Protein AF-A0A2E1GQ38-F1 (afdb_monomer_lite)

Secondary structure (DSSP, 8-state):
---HHHHHHHHTT--TT-HHHHHHHHHHHHH-TT-HHHHHHHHHHHHHTT-TTHHHHHHHHHHH-S-HHHHHHHHH--S---------------

Structure (mmCIF, N/CA/C/O backbone):
data_AF-A0A2E1GQ38-F1
#
_entry.id   AF-A0A2E1GQ38-F1
#
loop_
_atom_site.group_PDB
_atom_site.id
_atom_site.type_symbol
_atom_site.label_atom_id
_atom_site.label_alt_id
_atom_site.label_comp_id
_atom_site.label_asym_id
_atom_site.label_entity_id
_atom_site.label_seq_id
_atom_site.pdbx_PDB_ins_code
_atom_site.Cartn_x
_atom_site.Cartn_y
_atom_site.Cartn_z
_atom_site.occupancy
_atom_site.B_iso_or_equiv
_atom_site.auth_seq_id
_atom_site.auth_comp_id
_atom_site.auth_asym_id
_atom_site.auth_atom_id
_atom_site.pdbx_PDB_model_num
ATOM 1 N N . MET A 1 1 ? 21.288 2.563 1.953 1.00 39.72 1 MET A N 1
ATOM 2 C CA . MET A 1 1 ? 20.486 1.460 1.383 1.00 39.72 1 MET A CA 1
ATOM 3 C C . MET A 1 1 ? 19.358 1.187 2.367 1.00 39.72 1 MET A C 1
ATOM 5 O O . MET A 1 1 ? 19.659 0.953 3.530 1.00 39.72 1 MET A O 1
ATOM 9 N N . VAL A 1 2 ? 18.087 1.370 1.994 1.00 50.97 2 VAL A N 1
ATOM 10 C CA . VAL A 1 2 ? 16.980 1.025 2.906 1.00 50.97 2 VAL A CA 1
ATOM 11 C C . VAL A 1 2 ? 17.026 -0.484 3.083 1.00 50.97 2 VAL A C 1
ATOM 13 O O . VAL A 1 2 ? 16.848 -1.214 2.114 1.00 50.97 2 VAL A O 1
ATOM 16 N N . ASN A 1 3 ? 17.359 -0.936 4.288 1.00 54.62 3 ASN A N 1
ATOM 17 C CA . ASN A 1 3 ? 17.460 -2.357 4.573 1.00 54.62 3 ASN A CA 1
ATOM 18 C C . ASN A 1 3 ? 16.048 -2.959 4.519 1.00 54.62 3 ASN A C 1
ATOM 20 O O . ASN A 1 3 ? 15.132 -2.402 5.129 1.00 54.62 3 ASN A O 1
ATOM 24 N N . MET A 1 4 ? 15.858 -4.061 3.789 1.00 57.31 4 MET A N 1
ATOM 25 C CA . MET A 1 4 ? 14.552 -4.725 3.622 1.00 57.31 4 MET A CA 1
ATOM 26 C C . MET A 1 4 ? 13.903 -5.039 4.984 1.00 57.31 4 MET A C 1
ATOM 28 O O . MET A 1 4 ? 12.693 -4.910 5.157 1.00 57.31 4 MET A O 1
ATOM 32 N N . GLU A 1 5 ? 14.731 -5.362 5.979 1.00 60.38 5 GLU A N 1
ATOM 33 C CA . GLU A 1 5 ? 14.334 -5.608 7.368 1.00 60.38 5 GLU A CA 1
ATOM 34 C C . GLU A 1 5 ?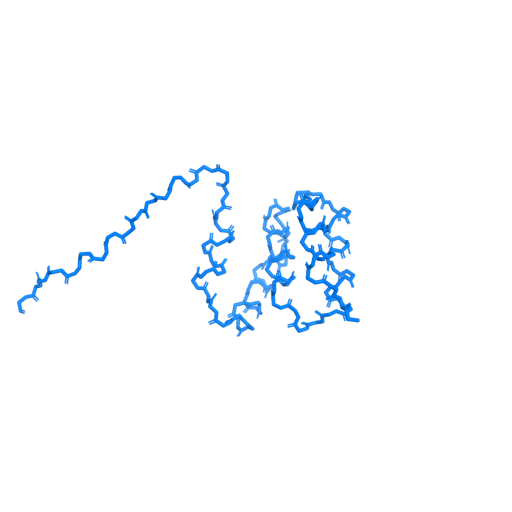 13.737 -4.370 8.049 1.00 60.38 5 GLU A C 1
ATOM 36 O O . GLU A 1 5 ? 12.719 -4.467 8.731 1.00 60.38 5 GLU A O 1
ATOM 41 N N . ASN A 1 6 ? 14.303 -3.182 7.811 1.00 61.06 6 ASN A N 1
ATOM 42 C CA . ASN A 1 6 ? 13.772 -1.932 8.362 1.00 61.06 6 ASN A CA 1
ATOM 43 C C . ASN A 1 6 ? 12.406 -1.595 7.760 1.00 61.06 6 ASN A C 1
ATOM 45 O O . ASN A 1 6 ? 11.549 -1.065 8.462 1.00 61.06 6 ASN A O 1
ATOM 49 N N . PHE A 1 7 ? 12.201 -1.902 6.474 1.00 64.62 7 PHE A N 1
ATOM 50 C CA . PHE A 1 7 ? 10.906 -1.716 5.826 1.00 64.62 7 PHE A CA 1
ATOM 51 C C . PHE A 1 7 ? 9.869 -2.678 6.407 1.00 64.62 7 PHE A C 1
ATOM 53 O O . PHE A 1 7 ? 8.819 -2.225 6.846 1.00 64.62 7 PHE A O 1
ATOM 60 N N . LYS A 1 8 ? 10.201 -3.969 6.512 1.00 65.38 8 LYS A N 1
ATOM 61 C CA . LYS A 1 8 ? 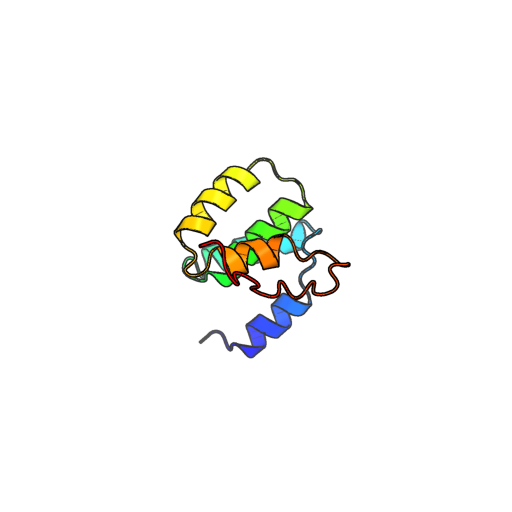9.313 -4.987 7.090 1.00 65.38 8 LYS A CA 1
ATOM 62 C C . LYS A 1 8 ? 8.860 -4.623 8.511 1.00 65.38 8 LYS A C 1
ATOM 64 O O . LYS A 1 8 ? 7.669 -4.591 8.801 1.00 65.38 8 LYS A O 1
ATOM 69 N N . ASN A 1 9 ? 9.803 -4.227 9.365 1.00 65.00 9 ASN A N 1
ATOM 70 C CA . ASN A 1 9 ? 9.507 -3.816 10.740 1.00 65.00 9 ASN A CA 1
ATOM 71 C C . ASN A 1 9 ? 8.624 -2.562 10.822 1.00 65.00 9 ASN A C 1
ATOM 73 O O . ASN A 1 9 ? 7.891 -2.381 11.797 1.00 65.00 9 ASN A O 1
ATOM 77 N N . LEU A 1 10 ? 8.715 -1.672 9.828 1.00 64.56 10 LEU A N 1
ATOM 78 C CA . LEU A 1 10 ? 7.868 -0.490 9.753 1.00 64.56 10 LEU A CA 1
ATOM 79 C C . LEU A 1 10 ? 6.452 -0.873 9.331 1.00 64.56 10 LEU A C 1
ATOM 81 O O . LEU A 1 10 ? 5.494 -0.354 9.886 1.00 64.56 10 LEU A O 1
ATOM 85 N N . THR A 1 11 ? 6.324 -1.798 8.383 1.00 64.75 11 THR A N 1
ATOM 86 C CA . THR A 1 11 ? 5.048 -2.162 7.763 1.00 64.75 11 THR A CA 1
ATOM 87 C C . THR A 1 11 ? 4.186 -3.038 8.644 1.00 64.75 11 THR A C 1
ATOM 89 O O . THR A 1 11 ? 2.969 -2.893 8.624 1.00 64.75 11 THR A O 1
ATOM 92 N N . ASP A 1 12 ? 4.810 -3.864 9.480 1.00 69.00 12 ASP A N 1
ATOM 93 C CA . ASP A 1 12 ? 4.110 -4.700 10.459 1.00 69.00 12 ASP A CA 1
ATOM 94 C C . ASP A 1 12 ? 3.411 -3.866 11.552 1.00 69.00 12 ASP A C 1
ATOM 96 O O . ASP A 1 12 ? 2.524 -4.363 12.241 1.00 69.00 12 ASP A O 1
ATOM 100 N N . LYS A 1 13 ? 3.780 -2.586 11.701 1.00 70.81 13 LYS A N 1
ATOM 101 C CA . LYS A 1 13 ? 3.193 -1.650 12.674 1.00 70.81 13 LYS A CA 1
ATOM 102 C C . LYS A 1 13 ? 2.195 -0.661 12.068 1.00 70.81 13 LYS A C 1
ATOM 104 O O . LYS A 1 13 ? 1.645 0.140 12.814 1.00 70.81 13 LYS A O 1
ATOM 109 N N . ILE A 1 14 ? 1.990 -0.678 10.750 1.00 78.50 14 ILE A N 1
ATOM 110 C CA . ILE A 1 14 ? 1.117 0.286 10.071 1.00 78.50 14 ILE A CA 1
ATOM 111 C C . ILE A 1 14 ? -0.345 -0.108 10.271 1.00 78.50 14 ILE A C 1
ATOM 113 O O . ILE A 1 14 ? -0.791 -1.162 9.811 1.00 78.50 14 ILE A O 1
ATOM 117 N N . ASN A 1 15 ? -1.116 0.788 10.878 1.00 81.25 15 ASN A N 1
ATOM 118 C CA . ASN A 1 15 ? -2.562 0.706 10.917 1.00 81.25 15 ASN A CA 1
ATOM 119 C C . ASN A 1 15 ? -3.163 1.459 9.721 1.00 81.25 15 ASN A C 1
ATOM 121 O O . ASN A 1 15 ? -3.237 2.685 9.688 1.00 81.25 15 ASN A O 1
ATOM 125 N N . PHE A 1 16 ? -3.669 0.716 8.735 1.00 84.00 16 PHE A N 1
ATOM 126 C CA . PHE A 1 16 ? -4.283 1.292 7.530 1.00 84.00 16 PHE A CA 1
ATOM 127 C C . PHE A 1 16 ? -5.554 2.126 7.810 1.00 84.00 16 PHE A C 1
ATOM 129 O O . PHE A 1 16 ? -6.020 2.853 6.932 1.00 84.00 16 PHE A O 1
ATOM 136 N N . ASN A 1 17 ? -6.127 2.044 9.016 1.00 82.62 17 ASN A N 1
ATOM 137 C CA . ASN A 1 17 ? -7.305 2.821 9.410 1.00 82.62 17 ASN A CA 1
ATOM 138 C C . ASN A 1 17 ? -6.950 4.180 10.039 1.00 82.62 17 ASN A C 1
ATOM 140 O O . ASN A 1 17 ? -7.828 5.032 10.141 1.00 82.62 17 ASN A O 1
ATOM 144 N N . GLU A 1 18 ? -5.695 4.389 10.448 1.00 87.81 18 GLU A N 1
ATOM 145 C CA . GLU A 1 18 ? -5.245 5.615 11.114 1.00 87.81 18 GLU A CA 1
ATOM 146 C C . GLU A 1 18 ? -4.720 6.656 10.117 1.00 87.81 18 GLU A C 1
ATOM 148 O O . GLU A 1 18 ? -4.043 6.345 9.131 1.00 87.81 18 GLU A O 1
ATOM 153 N N . GLU A 1 19 ? -5.028 7.927 10.371 1.00 85.06 19 GLU A N 1
ATOM 154 C CA . GLU A 1 19 ? -4.625 9.037 9.500 1.00 85.06 19 GLU A CA 1
ATOM 155 C C . GLU A 1 19 ? -3.139 9.395 9.663 1.00 85.06 19 GLU A C 1
ATOM 157 O O . GLU A 1 19 ? -2.462 9.686 8.676 1.00 85.06 19 GLU A O 1
ATOM 162 N N . ASP A 1 20 ? -2.585 9.265 10.871 1.00 86.56 20 ASP A N 1
ATOM 163 C CA . ASP A 1 20 ? -1.157 9.495 11.123 1.00 86.56 20 ASP A CA 1
ATOM 164 C C . ASP A 1 20 ? -0.269 8.543 10.314 1.00 86.56 20 ASP A C 1
ATOM 166 O O . ASP A 1 20 ? 0.774 8.935 9.779 1.00 86.56 20 ASP A O 1
ATOM 170 N N . ASP A 1 21 ? -0.694 7.289 10.178 1.00 87.25 21 ASP A N 1
ATOM 171 C CA . ASP A 1 21 ? 0.019 6.288 9.393 1.00 87.25 21 ASP A CA 1
ATOM 172 C C . ASP A 1 21 ? -0.115 6.526 7.888 1.00 87.25 21 ASP A C 1
ATOM 174 O O . ASP A 1 21 ? 0.855 6.329 7.150 1.00 87.25 21 ASP A O 1
ATOM 178 N N . LEU A 1 22 ? -1.256 7.047 7.424 1.00 89.19 22 LEU A N 1
ATOM 179 C CA . LEU A 1 22 ? -1.408 7.499 6.039 1.00 89.19 22 LEU A CA 1
ATOM 180 C C . LEU A 1 22 ? -0.380 8.589 5.700 1.00 89.19 22 LEU A C 1
ATOM 182 O O . LEU A 1 22 ? 0.295 8.494 4.673 1.00 89.19 22 LEU A O 1
ATOM 186 N N . ILE A 1 23 ? -0.202 9.575 6.584 1.00 88.75 23 ILE A N 1
ATOM 187 C CA . ILE A 1 23 ? 0.768 10.665 6.402 1.00 88.75 23 ILE A CA 1
ATOM 188 C C . ILE A 1 23 ? 2.207 10.122 6.381 1.00 88.75 23 ILE A C 1
ATOM 190 O O . ILE A 1 23 ? 3.043 10.581 5.598 1.00 88.75 23 ILE A O 1
ATOM 194 N N . LYS A 1 24 ? 2.532 9.130 7.221 1.00 89.31 24 LYS A N 1
ATOM 195 C CA . LYS A 1 24 ? 3.856 8.479 7.206 1.00 89.31 24 LYS A CA 1
ATOM 196 C C . LYS A 1 24 ? 4.114 7.764 5.879 1.00 89.31 24 LYS A C 1
ATOM 198 O O . LYS A 1 24 ? 5.197 7.918 5.311 1.00 89.31 24 LYS A O 1
ATOM 203 N N . ILE A 1 25 ? 3.131 7.014 5.379 1.00 89.25 25 ILE A N 1
ATOM 204 C CA . ILE A 1 25 ? 3.213 6.329 4.083 1.00 89.25 25 ILE A CA 1
ATOM 205 C C . ILE A 1 25 ? 3.399 7.346 2.956 1.00 89.25 25 ILE A C 1
ATOM 207 O O . ILE A 1 25 ? 4.264 7.155 2.107 1.00 89.25 25 ILE A O 1
ATOM 211 N N . GLU A 1 26 ? 2.650 8.447 2.970 1.00 90.50 26 GLU A N 1
ATOM 212 C CA . GLU A 1 26 ? 2.757 9.509 1.968 1.00 90.50 26 GLU A CA 1
ATOM 213 C C . GLU A 1 26 ? 4.151 10.154 1.956 1.00 90.50 26 GLU A C 1
ATOM 215 O O . GLU A 1 26 ? 4.764 10.300 0.897 1.00 90.50 26 GLU A O 1
ATOM 220 N N . LYS A 1 27 ? 4.720 10.449 3.133 1.00 89.88 27 LYS A N 1
ATOM 221 C CA . LYS A 1 27 ? 6.103 10.948 3.251 1.00 89.88 27 LYS A CA 1
ATOM 222 C C . LYS A 1 27 ? 7.121 9.967 2.675 1.00 89.88 27 LYS A C 1
ATOM 224 O O . LYS A 1 27 ? 8.070 10.374 2.002 1.00 89.88 27 LYS A O 1
ATOM 229 N N . LEU A 1 28 ? 6.942 8.674 2.933 1.00 89.19 28 LEU A N 1
ATOM 230 C CA . LEU A 1 28 ? 7.797 7.641 2.355 1.00 89.19 28 LEU A CA 1
ATOM 231 C C . LEU A 1 28 ? 7.614 7.541 0.840 1.00 89.19 28 LEU A C 1
ATOM 233 O O . LEU A 1 28 ? 8.593 7.308 0.136 1.00 89.19 28 LEU A O 1
ATOM 237 N N . LEU A 1 29 ? 6.394 7.741 0.340 1.00 89.81 29 LEU A N 1
ATOM 238 C CA . LEU A 1 29 ? 6.071 7.666 -1.080 1.00 89.81 29 LEU A CA 1
ATOM 239 C C . LEU A 1 29 ? 6.724 8.815 -1.838 1.00 89.81 29 LEU A C 1
ATOM 241 O O . LEU A 1 29 ? 7.294 8.604 -2.903 1.00 89.81 29 LEU A O 1
ATOM 245 N N . PHE A 1 30 ? 6.733 10.004 -1.237 1.00 89.62 30 PHE A N 1
ATOM 246 C CA . PHE A 1 30 ? 7.476 11.147 -1.750 1.00 89.62 30 PHE A CA 1
ATOM 247 C C . PHE A 1 30 ? 8.989 10.881 -1.792 1.00 89.62 30 PHE A C 1
ATOM 249 O O . PHE A 1 30 ? 9.662 11.247 -2.753 1.00 89.62 30 PHE A O 1
ATOM 256 N N . LYS A 1 31 ? 9.531 10.203 -0.772 1.00 90.25 31 LYS A N 1
ATOM 257 C CA . LYS A 1 31 ? 10.959 9.856 -0.709 1.00 90.25 31 LYS A CA 1
ATOM 258 C C . LYS A 1 31 ? 11.351 8.748 -1.694 1.00 90.25 31 LYS A C 1
ATOM 260 O O . LYS A 1 31 ? 12.467 8.757 -2.208 1.00 90.25 31 LYS A O 1
ATOM 265 N N . TYR A 1 32 ? 10.456 7.794 -1.939 1.00 89.19 32 TYR A N 1
ATOM 266 C CA . TYR A 1 32 ? 10.690 6.616 -2.775 1.00 89.19 32 TYR A CA 1
ATOM 267 C C . TYR A 1 32 ? 9.549 6.429 -3.792 1.00 89.19 32 TYR A C 1
ATOM 269 O O . TYR A 1 32 ? 8.779 5.469 -3.694 1.00 89.19 32 TYR A O 1
ATOM 277 N N . PRO A 1 33 ? 9.444 7.309 -4.805 1.00 87.44 33 PRO A N 1
ATOM 278 C CA . PRO A 1 33 ? 8.293 7.350 -5.713 1.00 87.44 33 PRO A CA 1
ATOM 279 C C . PRO A 1 33 ? 8.138 6.094 -6.578 1.00 87.44 33 PRO A C 1
ATOM 281 O O . PRO A 1 33 ? 7.034 5.784 -7.018 1.00 87.44 33 PRO A O 1
ATOM 284 N N . TYR A 1 34 ? 9.221 5.349 -6.803 1.00 88.38 34 TYR A N 1
ATOM 285 C CA . TYR A 1 34 ? 9.226 4.133 -7.622 1.00 88.38 34 TYR A CA 1
ATOM 286 C C . TYR A 1 34 ? 8.951 2.851 -6.823 1.00 88.38 34 TYR A C 1
ATOM 288 O O . TYR A 1 34 ? 8.993 1.757 -7.380 1.00 88.38 34 TYR A O 1
ATOM 296 N N . TYR A 1 35 ? 8.685 2.949 -5.517 1.00 87.62 35 TYR A N 1
ATOM 297 C CA . TYR A 1 35 ? 8.482 1.771 -4.681 1.00 87.62 35 TYR A CA 1
ATOM 298 C C . TYR A 1 35 ? 7.024 1.295 -4.741 1.00 87.62 35 TYR A C 1
ATOM 300 O O . TYR A 1 35 ? 6.155 1.768 -4.010 1.00 87.62 35 TYR A O 1
ATOM 308 N N . GLN A 1 36 ? 6.756 0.341 -5.635 1.00 86.81 36 GLN A N 1
ATOM 309 C CA . GLN A 1 36 ? 5.415 -0.172 -5.950 1.00 86.81 36 GLN A CA 1
ATOM 310 C C . GLN A 1 36 ? 4.629 -0.649 -4.713 1.00 86.81 36 GLN A C 1
ATOM 312 O O . GLN A 1 36 ? 3.444 -0.345 -4.578 1.00 86.81 36 GLN A O 1
ATOM 317 N N . ASN A 1 37 ? 5.291 -1.321 -3.765 1.00 86.81 37 ASN A N 1
ATOM 318 C CA . ASN A 1 37 ? 4.658 -1.812 -2.532 1.00 86.81 37 ASN A CA 1
ATOM 319 C C . ASN A 1 37 ? 4.061 -0.680 -1.688 1.00 86.81 37 ASN A C 1
ATOM 321 O O . ASN A 1 37 ? 3.018 -0.838 -1.059 1.00 86.81 37 ASN A O 1
ATOM 325 N N . LEU A 1 38 ? 4.701 0.488 -1.694 1.00 88.75 38 LEU A N 1
ATOM 326 C CA . LEU A 1 38 ? 4.244 1.631 -0.920 1.00 88.75 38 LEU A CA 1
ATOM 327 C C . LEU A 1 38 ? 3.032 2.308 -1.555 1.00 88.75 38 LEU A C 1
ATOM 329 O O . LEU A 1 38 ? 2.143 2.752 -0.832 1.00 88.75 38 LEU A O 1
ATOM 333 N N . HIS A 1 39 ? 2.951 2.311 -2.890 1.00 91.19 39 HIS A N 1
ATOM 334 C CA . HIS A 1 39 ? 1.729 2.699 -3.599 1.00 91.19 39 HIS A CA 1
ATOM 335 C C . HIS A 1 39 ? 0.566 1.779 -3.228 1.00 91.19 39 HIS A C 1
ATOM 337 O O . HIS A 1 39 ? -0.533 2.269 -2.979 1.00 91.19 39 HIS A O 1
ATOM 343 N N . ALA A 1 40 ? 0.801 0.466 -3.131 1.00 90.06 40 ALA A N 1
ATOM 344 C CA . ALA A 1 40 ? -0.217 -0.474 -2.669 1.00 90.06 40 ALA A CA 1
ATOM 345 C C . ALA A 1 40 ? -0.646 -0.170 -1.220 1.00 90.06 40 ALA A C 1
ATOM 347 O O . ALA A 1 40 ? -1.839 -0.064 -0.939 1.00 90.06 40 ALA A O 1
ATOM 348 N N . PHE A 1 41 ? 0.302 0.061 -0.307 1.00 89.38 41 PHE A N 1
ATOM 349 C CA . PHE A 1 41 ? 0.010 0.408 1.094 1.00 89.38 41 PHE A CA 1
ATOM 350 C C . PHE A 1 41 ? -0.803 1.686 1.229 1.00 89.38 41 PHE A C 1
ATOM 352 O O . PHE A 1 41 ? -1.834 1.688 1.901 1.00 89.38 41 PHE A O 1
ATOM 359 N N . TYR A 1 42 ? -0.396 2.731 0.516 1.00 91.75 42 TYR A N 1
ATOM 360 C CA . TYR A 1 42 ? -1.135 3.981 0.443 1.00 91.75 42 TYR A CA 1
ATOM 361 C C . TYR A 1 42 ? -2.564 3.748 -0.054 1.00 91.75 42 TYR A C 1
ATOM 363 O O . TYR A 1 42 ? -3.532 4.168 0.578 1.00 91.75 42 TYR A O 1
ATOM 371 N N . LEU A 1 43 ? -2.712 2.985 -1.137 1.00 92.50 43 LEU A N 1
ATOM 372 C CA . LEU A 1 43 ? -4.001 2.658 -1.727 1.00 92.50 43 LEU A CA 1
ATOM 373 C C . LEU A 1 43 ? -4.920 1.870 -0.774 1.00 92.50 43 LEU A C 1
ATOM 375 O O . LEU A 1 43 ? -6.129 2.110 -0.763 1.00 92.50 43 LEU A O 1
ATOM 379 N N . LYS A 1 44 ? -4.374 0.975 0.058 1.00 90.75 44 LYS A N 1
ATOM 380 C CA . LYS A 1 44 ? -5.144 0.249 1.084 1.00 90.75 44 LYS A CA 1
ATOM 381 C C . LYS A 1 44 ? -5.603 1.157 2.216 1.00 90.75 44 LYS A C 1
ATOM 383 O O . LYS A 1 44 ? -6.770 1.076 2.590 1.00 90.75 44 LYS A O 1
ATOM 388 N N . SER A 1 45 ? -4.749 2.062 2.695 1.00 91.50 45 SER A N 1
ATOM 389 C CA . SER A 1 45 ? -5.162 3.066 3.684 1.00 91.50 45 SER A CA 1
ATOM 390 C C . SER A 1 45 ? -6.283 3.955 3.144 1.00 91.50 45 SER A C 1
ATOM 392 O O . SER A 1 45 ? -7.301 4.144 3.805 1.00 91.50 45 SER A O 1
ATOM 394 N N . LEU A 1 46 ? -6.160 4.431 1.898 1.00 91.94 46 LEU A N 1
ATOM 395 C CA . LEU A 1 46 ? -7.202 5.233 1.248 1.00 91.94 46 LEU A CA 1
ATOM 396 C C . LEU A 1 46 ? -8.529 4.479 1.115 1.00 91.94 46 LEU A C 1
ATOM 398 O O . LEU A 1 46 ? -9.590 5.069 1.327 1.00 91.94 46 LEU A O 1
ATOM 402 N N . LYS A 1 47 ? -8.471 3.182 0.779 1.00 91.25 47 LYS A N 1
ATOM 403 C CA . LYS A 1 47 ? -9.649 2.310 0.696 1.00 91.25 47 LYS A CA 1
ATOM 404 C C . LYS A 1 47 ? -10.340 2.188 2.052 1.00 91.25 47 LYS A C 1
ATOM 406 O O . LYS A 1 47 ? -11.546 2.406 2.143 1.00 91.25 47 LYS A O 1
ATOM 411 N N . ASN A 1 48 ? -9.578 1.863 3.095 1.00 89.69 48 ASN A N 1
ATOM 412 C CA . ASN A 1 48 ? -10.096 1.666 4.446 1.00 89.69 48 ASN A CA 1
ATOM 413 C C . ASN A 1 48 ? -10.712 2.948 5.016 1.00 89.69 48 ASN A C 1
ATOM 415 O O . ASN A 1 48 ? -11.797 2.916 5.591 1.00 89.69 48 ASN A O 1
ATOM 419 N N . GLN A 1 49 ? -10.058 4.084 4.780 1.00 89.31 49 GLN A N 1
ATOM 420 C CA . GLN A 1 49 ? -10.517 5.404 5.214 1.00 89.31 49 GLN A CA 1
ATOM 421 C C . GLN A 1 49 ? -11.572 6.020 4.277 1.00 89.31 49 GLN A C 1
ATOM 423 O O . GLN A 1 49 ? -11.973 7.165 4.477 1.00 89.31 49 GLN A O 1
ATOM 428 N N . LYS A 1 50 ? -12.021 5.287 3.243 1.00 90.06 50 LYS A N 1
ATOM 429 C CA . LYS A 1 50 ? -13.033 5.712 2.257 1.00 90.06 50 LYS A CA 1
ATOM 430 C C . LYS A 1 50 ? -12.755 7.099 1.656 1.00 90.06 50 LYS A C 1
ATOM 432 O O . LYS A 1 50 ? -13.670 7.898 1.452 1.00 90.06 50 LYS A O 1
ATOM 437 N N . LYS A 1 51 ? -11.485 7.401 1.373 1.00 91.75 51 LYS A N 1
ATOM 438 C CA . LYS A 1 51 ? -11.078 8.703 0.823 1.00 91.75 51 LYS A CA 1
ATOM 439 C C . LYS A 1 51 ? -11.571 8.850 -0.625 1.00 91.75 51 LYS A C 1
ATOM 441 O O . LYS A 1 51 ? -11.490 7.921 -1.426 1.00 91.75 51 LYS A O 1
ATOM 446 N N . TYR A 1 52 ? -12.047 10.044 -0.985 1.00 91.44 52 TYR A N 1
ATOM 447 C CA . TYR A 1 52 ? -12.657 10.329 -2.296 1.00 91.44 52 TYR A CA 1
ATOM 448 C C . TYR A 1 52 ? -11.699 10.128 -3.484 1.00 91.44 52 TYR A C 1
ATOM 450 O O . TYR A 1 52 ? -12.110 9.748 -4.579 1.00 91.44 52 TYR A O 1
ATOM 458 N N . ASN A 1 53 ? -10.404 10.361 -3.273 1.00 92.00 53 ASN A N 1
ATOM 459 C CA . ASN A 1 53 ? -9.362 10.243 -4.291 1.00 92.00 53 ASN A CA 1
ATOM 460 C C . ASN A 1 53 ? -8.924 8.789 -4.550 1.00 92.00 53 ASN A C 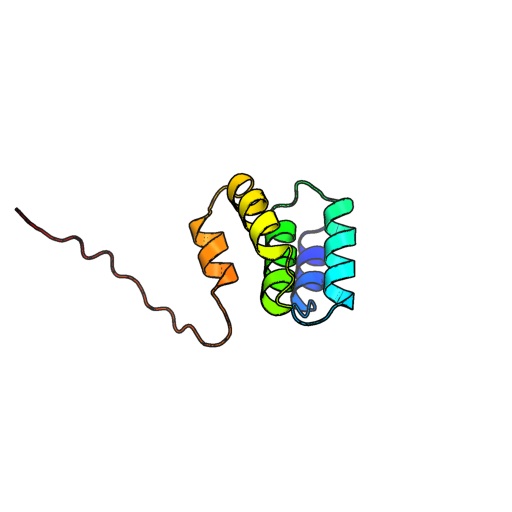1
ATOM 462 O O . ASN A 1 53 ? -8.126 8.556 -5.462 1.00 92.00 53 ASN A O 1
ATOM 466 N N . TYR A 1 54 ? -9.459 7.814 -3.805 1.00 93.44 54 TYR A N 1
ATOM 467 C CA . TYR A 1 54 ? -9.126 6.396 -3.935 1.00 93.44 54 TYR A CA 1
ATOM 468 C C . TYR A 1 54 ? -9.234 5.896 -5.382 1.00 93.44 54 TYR A C 1
ATOM 470 O O . TYR A 1 54 ? -8.295 5.295 -5.895 1.00 93.44 54 TYR A O 1
ATOM 478 N N . SER A 1 55 ? -10.341 6.191 -6.074 1.00 92.25 55 SER A N 1
ATOM 479 C CA . SER A 1 55 ? -10.576 5.714 -7.448 1.00 92.25 55 SER A CA 1
ATOM 480 C C . SER A 1 55 ? -9.520 6.220 -8.437 1.00 92.25 55 SER A C 1
ATOM 482 O O . SER A 1 55 ? -9.062 5.484 -9.312 1.00 92.25 55 SER A O 1
ATOM 484 N N . HIS A 1 56 ? -9.099 7.476 -8.285 1.00 94.69 56 HIS A N 1
ATOM 485 C CA . HIS A 1 56 ? -8.076 8.078 -9.139 1.00 94.69 56 HIS A CA 1
ATOM 486 C C . HIS A 1 56 ? -6.709 7.436 -8.918 1.00 94.69 56 HIS A C 1
ATOM 488 O O . HIS A 1 56 ? -5.995 7.120 -9.870 1.00 94.69 56 HIS A O 1
ATOM 494 N N . ILE A 1 57 ? -6.357 7.216 -7.653 1.00 93.12 57 ILE A N 1
ATOM 495 C CA . ILE A 1 57 ? -5.066 6.647 -7.268 1.00 93.12 57 ILE A CA 1
ATOM 496 C C . ILE A 1 57 ? -5.011 5.165 -7.634 1.00 93.12 57 ILE A C 1
ATOM 498 O O . ILE A 1 57 ? -4.006 4.737 -8.187 1.00 93.12 57 ILE A O 1
ATOM 502 N N . LEU A 1 58 ? -6.110 4.420 -7.466 1.00 94.56 58 LEU A N 1
ATOM 503 C CA . LEU A 1 58 ? -6.237 3.033 -7.918 1.00 94.56 58 LEU A CA 1
ATOM 504 C C . LEU A 1 58 ? -5.842 2.897 -9.389 1.00 94.56 58 LEU A C 1
ATOM 506 O O . LEU A 1 58 ? -4.960 2.108 -9.707 1.00 94.56 58 LEU A O 1
ATOM 510 N N . LYS A 1 59 ? -6.428 3.714 -10.274 1.00 93.25 59 LYS A N 1
ATOM 511 C CA . LYS A 1 59 ? -6.123 3.675 -11.714 1.00 93.25 59 LYS A CA 1
ATOM 512 C C . LYS A 1 59 ? -4.636 3.889 -11.986 1.00 93.25 59 LYS A C 1
ATOM 514 O O . LYS A 1 59 ? -4.044 3.141 -12.758 1.00 93.25 59 LYS A O 1
ATOM 519 N N . LYS A 1 60 ? -4.020 4.877 -11.331 1.00 91.81 60 LYS A N 1
ATOM 520 C CA . LYS A 1 60 ? -2.584 5.158 -11.479 1.00 91.81 60 LYS A CA 1
ATOM 521 C C . LYS A 1 60 ? -1.727 3.996 -10.979 1.00 91.81 60 LYS A C 1
ATOM 523 O O . LYS A 1 60 ? -0.840 3.540 -11.693 1.00 91.81 60 LYS A O 1
ATOM 528 N N . THR A 1 61 ? -2.007 3.489 -9.782 1.00 92.38 61 THR A N 1
ATOM 529 C CA . THR A 1 61 ? -1.254 2.387 -9.176 1.00 92.38 61 THR A CA 1
ATOM 530 C C . THR A 1 61 ? -1.396 1.098 -9.984 1.00 92.38 61 THR A C 1
ATOM 532 O O . THR A 1 61 ? -0.404 0.402 -10.173 1.00 92.38 61 THR A O 1
ATOM 535 N N . SER A 1 62 ? -2.579 0.799 -10.529 1.00 91.31 62 SER A N 1
ATOM 536 C CA . SER A 1 62 ? -2.810 -0.372 -11.385 1.00 91.31 62 SER A CA 1
ATOM 537 C C . SER A 1 62 ? -2.011 -0.340 -12.690 1.00 91.31 62 SER A C 1
ATOM 539 O O . SER A 1 62 ? -1.656 -1.402 -13.188 1.00 91.31 62 SER A O 1
ATOM 541 N N . ILE A 1 63 ? -1.713 0.844 -13.236 1.00 91.12 63 ILE A N 1
ATOM 542 C CA . ILE A 1 63 ? -0.855 0.994 -14.427 1.00 91.12 63 ILE A CA 1
ATOM 543 C C . ILE A 1 63 ? 0.615 0.749 -14.070 1.00 91.12 63 ILE A C 1
ATOM 545 O O . ILE A 1 63 ? 1.338 0.121 -14.834 1.00 91.12 63 ILE A O 1
ATOM 549 N N . LEU A 1 64 ? 1.053 1.236 -12.906 1.00 87.88 64 LEU A N 1
ATOM 550 C CA . LEU A 1 64 ? 2.439 1.116 -12.434 1.00 87.88 64 LEU A CA 1
ATOM 551 C C . LEU A 1 64 ? 2.785 -0.274 -11.884 1.00 87.88 64 LEU A C 1
ATOM 553 O O . LEU A 1 64 ? 3.952 -0.575 -11.648 1.00 87.88 64 LEU A O 1
ATOM 557 N N . THR A 1 65 ? 1.776 -1.098 -11.625 1.00 90.06 65 THR A N 1
ATOM 558 C CA . THR A 1 65 ? 1.933 -2.405 -10.992 1.00 90.06 65 THR A CA 1
ATOM 559 C C . THR A 1 65 ? 2.128 -3.485 -12.047 1.00 90.06 65 THR A C 1
ATOM 561 O O . THR A 1 65 ? 1.294 -3.617 -12.940 1.00 90.06 65 THR A O 1
ATOM 564 N N . LEU A 1 66 ? 3.191 -4.289 -11.916 1.00 89.00 66 LEU A N 1
ATOM 565 C CA . LEU A 1 66 ? 3.440 -5.423 -12.818 1.00 89.00 66 LEU A CA 1
ATOM 566 C C . LEU A 1 66 ? 2.339 -6.491 -12.728 1.00 89.00 66 LEU A C 1
ATOM 568 O O . LEU A 1 66 ? 1.843 -6.954 -13.749 1.00 89.00 66 LEU A O 1
ATOM 572 N N . ASP A 1 67 ? 1.939 -6.850 -11.508 1.00 89.19 67 ASP A N 1
ATOM 573 C CA . ASP A 1 67 ? 0.932 -7.874 -11.231 1.00 89.19 67 ASP A CA 1
ATOM 574 C C . ASP A 1 67 ? -0.331 -7.247 -10.621 1.00 89.19 67 ASP A C 1
ATOM 576 O O . ASP A 1 67 ? -0.426 -6.978 -9.417 1.00 89.19 67 ASP A O 1
ATOM 580 N N . ARG A 1 68 ? -1.308 -6.966 -11.491 1.00 90.25 68 ARG A N 1
ATOM 581 C CA . ARG A 1 68 ? -2.583 -6.349 -11.099 1.00 90.25 68 ARG A CA 1
ATOM 582 C C . ARG A 1 68 ? -3.478 -7.291 -10.303 1.00 90.25 68 ARG A C 1
ATOM 584 O O . ARG A 1 68 ? -4.262 -6.803 -9.490 1.00 90.25 68 ARG A O 1
ATOM 591 N N . GLU A 1 69 ? -3.378 -8.595 -10.531 1.00 89.56 69 GLU A N 1
ATOM 592 C CA . GLU A 1 69 ? -4.204 -9.586 -9.850 1.00 89.56 69 GLU A CA 1
ATOM 593 C C . GLU A 1 69 ? -3.784 -9.709 -8.389 1.00 89.56 69 GLU A C 1
ATOM 595 O O . GLU A 1 69 ? -4.614 -9.580 -7.490 1.00 89.56 69 GLU A O 1
ATOM 600 N N . ASN A 1 70 ? -2.480 -9.809 -8.130 1.00 87.88 70 ASN A N 1
ATOM 601 C CA . ASN A 1 70 ? -1.961 -9.823 -6.768 1.00 87.88 70 ASN A CA 1
ATOM 602 C C . ASN A 1 70 ? -2.260 -8.510 -6.023 1.00 87.88 70 ASN A C 1
ATOM 604 O O . ASN A 1 70 ? -2.677 -8.536 -4.864 1.00 87.88 70 ASN A O 1
ATOM 608 N N . LEU A 1 71 ? -2.144 -7.352 -6.690 1.00 89.69 71 LEU A N 1
ATOM 609 C CA . LEU A 1 71 ? -2.561 -6.069 -6.108 1.00 89.69 71 LEU A CA 1
ATOM 610 C C . LEU A 1 71 ? -4.048 -6.081 -5.720 1.00 89.69 71 LEU A C 1
ATOM 612 O O . LEU A 1 71 ? -4.399 -5.665 -4.614 1.00 89.69 71 LEU A O 1
ATOM 616 N N . TYR A 1 72 ? -4.920 -6.546 -6.617 1.00 89.62 72 TYR A N 1
ATOM 617 C CA . TYR A 1 72 ? -6.357 -6.638 -6.367 1.00 89.62 72 TYR A CA 1
ATOM 618 C C . TYR A 1 72 ? -6.658 -7.576 -5.195 1.00 89.62 72 TYR A C 1
ATOM 620 O O . TYR A 1 72 ? -7.348 -7.184 -4.249 1.00 89.62 72 TYR A O 1
ATOM 628 N N . ASN A 1 73 ? -6.080 -8.777 -5.218 1.00 88.56 73 ASN A N 1
ATOM 629 C CA . ASN A 1 73 ? -6.221 -9.771 -4.165 1.00 88.56 73 ASN A CA 1
ATOM 630 C C . ASN A 1 73 ? -5.774 -9.190 -2.828 1.00 88.56 73 ASN A C 1
ATOM 632 O O . ASN A 1 73 ? -6.527 -9.231 -1.863 1.00 88.56 73 ASN A O 1
ATOM 636 N N . TRP A 1 74 ? -4.617 -8.538 -2.767 1.00 87.50 74 TRP A N 1
ATOM 637 C CA . TRP A 1 74 ? -4.107 -7.933 -1.540 1.00 87.50 74 TRP A CA 1
ATOM 638 C C . TRP A 1 74 ? -4.966 -6.761 -1.015 1.00 87.50 74 TRP A C 1
ATOM 640 O O . TRP A 1 74 ? -5.141 -6.612 0.203 1.00 87.50 74 TRP A O 1
ATOM 650 N N . LEU A 1 75 ? -5.552 -5.950 -1.904 1.00 88.56 75 LEU A N 1
ATOM 651 C CA . LEU A 1 75 ? -6.487 -4.875 -1.538 1.00 88.56 75 LEU A CA 1
ATOM 652 C C . LEU A 1 75 ? -7.820 -5.411 -1.004 1.00 88.56 75 LEU A C 1
ATOM 654 O O . LEU A 1 75 ? -8.471 -4.744 -0.193 1.00 88.56 75 LEU A O 1
ATOM 658 N N . ASN A 1 76 ? -8.260 -6.573 -1.481 1.00 86.31 76 ASN A N 1
ATOM 659 C CA . ASN A 1 76 ? -9.515 -7.212 -1.076 1.00 86.31 76 ASN A CA 1
ATOM 660 C C . ASN A 1 76 ? -9.337 -8.245 0.037 1.00 86.31 76 ASN A C 1
ATOM 662 O O . ASN A 1 76 ? -10.312 -8.594 0.700 1.00 86.31 76 ASN A O 1
ATOM 666 N N . LYS A 1 77 ? -8.098 -8.665 0.309 1.00 77.69 77 LYS A N 1
ATOM 667 C CA . LYS A 1 77 ? -7.728 -9.496 1.452 1.00 77.69 77 LYS A CA 1
ATOM 668 C C . LYS A 1 77 ? -7.895 -8.671 2.731 1.00 77.69 77 LYS A C 1
ATOM 670 O O . LYS A 1 77 ? -6.979 -7.980 3.193 1.00 77.69 77 LYS A O 1
ATOM 675 N N . GLY A 1 78 ? -9.117 -8.693 3.256 1.00 58.41 78 GLY A N 1
ATOM 676 C CA . GLY A 1 78 ? -9.509 -8.177 4.561 1.00 58.41 78 GLY A CA 1
ATOM 677 C C . GLY A 1 78 ? -9.990 -9.322 5.451 1.00 58.41 78 GLY A C 1
ATOM 678 O O . GLY A 1 78 ? -10.951 -9.989 5.089 1.00 58.41 78 GLY A O 1
ATOM 679 N N . ILE A 1 79 ? -9.290 -9.520 6.577 1.00 53.66 79 ILE A N 1
ATOM 680 C CA . ILE A 1 79 ? -9.586 -10.231 7.848 1.00 53.66 79 ILE A CA 1
ATOM 681 C C . ILE A 1 79 ? -10.178 -11.664 7.788 1.00 53.66 79 ILE A C 1
ATOM 683 O O . ILE A 1 79 ? -9.753 -12.496 8.578 1.00 53.66 79 ILE A O 1
ATOM 687 N N . ASN A 1 80 ? -11.076 -12.006 6.858 1.00 47.38 80 ASN A N 1
ATOM 688 C CA . ASN A 1 80 ? -11.856 -13.254 6.852 1.00 47.38 80 ASN A CA 1
ATOM 689 C C . ASN A 1 80 ? -11.935 -13.969 5.487 1.00 47.38 80 ASN A C 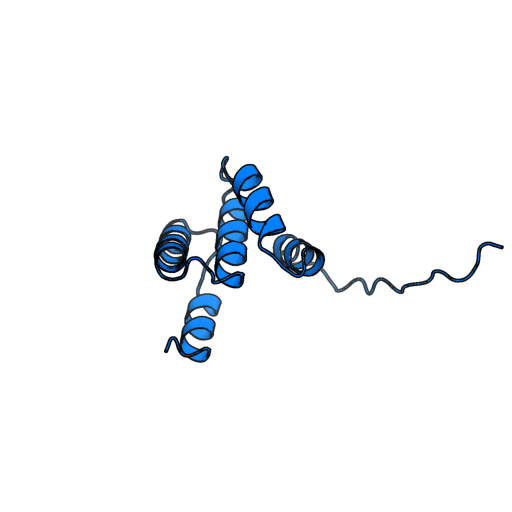1
ATOM 691 O O . ASN A 1 80 ? -12.919 -14.651 5.212 1.00 47.38 80 ASN A O 1
ATOM 695 N N . SER A 1 81 ? -10.940 -13.852 4.609 1.00 43.25 81 SER A N 1
ATOM 696 C CA . SER A 1 81 ? -10.879 -14.734 3.430 1.00 43.25 81 SER A CA 1
ATOM 697 C C . SER A 1 81 ? -10.081 -15.985 3.779 1.00 43.25 81 SER A C 1
ATOM 699 O O . SER A 1 81 ? -8.855 -16.000 3.683 1.00 43.25 81 SER A O 1
ATOM 701 N N . LYS A 1 82 ? -10.792 -17.044 4.193 1.00 44.84 82 LYS A N 1
ATOM 702 C CA . LYS A 1 82 ? -10.312 -18.411 3.956 1.00 44.84 82 LYS A CA 1
ATOM 703 C C . LYS A 1 82 ? -9.963 -18.495 2.475 1.00 44.84 82 LYS A C 1
ATOM 705 O O . LYS A 1 82 ? -10.766 -18.074 1.645 1.00 44.84 82 LYS A O 1
ATOM 710 N N . GLU A 1 83 ? -8.765 -18.982 2.183 1.00 49.12 83 GLU A N 1
ATOM 711 C CA . GLU A 1 83 ? -8.324 -19.315 0.835 1.00 49.12 83 GLU A CA 1
ATOM 712 C C . GLU A 1 83 ? -9.385 -20.199 0.178 1.00 49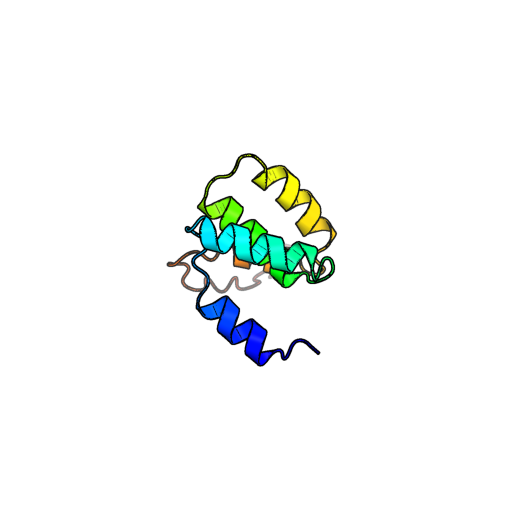.12 83 GLU A C 1
ATOM 714 O O . GLU A 1 83 ? -9.502 -21.387 0.472 1.00 49.12 83 GLU A O 1
ATOM 719 N N . SER A 1 84 ? -10.199 -19.619 -0.698 1.00 42.59 84 SER A N 1
ATOM 720 C CA . SER A 1 84 ? -10.826 -20.400 -1.745 1.00 42.59 84 SER A CA 1
ATOM 721 C C . SER A 1 84 ? -9.734 -20.623 -2.779 1.00 42.59 84 SER A C 1
ATOM 723 O O . SER A 1 84 ? -9.449 -19.733 -3.579 1.00 42.59 84 SER A O 1
ATOM 725 N N . ASN A 1 85 ? -9.089 -21.790 -2.695 1.00 44.59 85 ASN A N 1
ATOM 726 C CA . ASN A 1 85 ? -8.392 -22.391 -3.823 1.00 44.59 85 ASN A CA 1
ATOM 727 C C . ASN A 1 85 ? -9.363 -22.353 -5.006 1.00 44.59 85 ASN A C 1
ATOM 729 O O . ASN A 1 85 ? -10.349 -23.091 -5.014 1.00 44.59 85 ASN A O 1
ATOM 733 N N . ILE A 1 86 ? -9.130 -21.449 -5.953 1.00 44.59 86 ILE A N 1
ATOM 734 C CA . ILE A 1 86 ? -9.767 -21.545 -7.257 1.00 44.59 86 ILE A CA 1
ATOM 735 C C . ILE A 1 86 ? -8.978 -22.646 -7.952 1.00 44.59 86 ILE A C 1
ATOM 737 O O . ILE A 1 86 ? -7.845 -22.448 -8.378 1.00 44.59 86 ILE A O 1
ATOM 741 N N . ILE A 1 87 ? -9.547 -23.846 -7.911 1.00 43.91 87 ILE A N 1
ATOM 742 C CA . ILE A 1 87 ? -9.164 -24.937 -8.792 1.00 43.91 87 ILE A CA 1
ATOM 743 C C . ILE A 1 87 ? -9.461 -24.412 -10.196 1.00 43.91 87 ILE A C 1
ATOM 745 O O . ILE A 1 87 ? -10.609 -24.081 -10.498 1.00 43.91 87 ILE A O 1
ATOM 749 N N . GLU A 1 88 ? -8.423 -24.264 -11.014 1.00 46.41 88 GLU A N 1
ATOM 750 C CA . GLU A 1 88 ? -8.579 -24.176 -12.462 1.00 46.41 88 GLU A CA 1
ATOM 751 C C . GLU A 1 88 ? -9.113 -25.532 -12.943 1.00 46.41 88 GLU A C 1
ATOM 753 O O . GLU A 1 88 ? -8.352 -26.419 -13.314 1.00 46.41 88 GLU A O 1
ATOM 758 N N . ASP A 1 89 ? -10.429 -25.718 -12.867 1.00 39.78 89 ASP A N 1
ATOM 759 C CA . ASP A 1 89 ? -11.137 -26.717 -13.661 1.00 39.78 89 ASP A CA 1
ATOM 760 C C . ASP A 1 89 ? -11.701 -25.997 -14.888 1.00 39.78 89 ASP A C 1
ATOM 762 O O . ASP A 1 89 ? -12.856 -25.582 -14.906 1.00 39.78 89 ASP A O 1
ATOM 766 N N . ASP A 1 90 ? -10.866 -25.856 -15.915 1.00 41.97 90 ASP A N 1
ATOM 767 C CA . ASP A 1 90 ? -11.341 -25.812 -17.300 1.00 41.97 90 ASP A CA 1
ATOM 768 C C . ASP A 1 90 ? -10.928 -27.134 -17.967 1.00 41.97 90 ASP A C 1
ATOM 770 O O . ASP A 1 90 ? -10.035 -27.211 -18.811 1.00 41.97 90 ASP A O 1
ATOM 774 N N . ASN A 1 91 ? -11.580 -28.213 -17.522 1.00 45.25 91 ASN A N 1
ATOM 775 C CA . ASN A 1 91 ? -11.762 -29.412 -18.330 1.00 45.25 91 ASN A CA 1
ATOM 776 C C . ASN A 1 91 ? -13.036 -29.237 -19.178 1.00 45.25 91 ASN A C 1
ATOM 778 O O . ASN A 1 91 ? -14.136 -29.140 -18.640 1.00 45.25 91 ASN A O 1
ATOM 782 N N . ASP A 1 92 ? -12.842 -29.265 -20.498 1.00 43.84 92 ASP A N 1
ATOM 783 C CA . ASP A 1 92 ? -13.785 -29.659 -21.554 1.00 43.84 92 ASP A CA 1
ATOM 784 C C . ASP A 1 92 ? -15.135 -28.931 -21.709 1.00 43.84 92 ASP A C 1
ATOM 786 O O . ASP A 1 92 ? -16.144 -29.304 -21.111 1.00 43.84 92 ASP A O 1
ATOM 790 N N . ILE A 1 93 ? -15.221 -28.087 -22.751 1.00 41.66 93 ILE A N 1
ATOM 791 C CA . ILE A 1 93 ? -16.374 -28.099 -23.672 1.00 41.66 93 ILE A CA 1
ATOM 792 C C . ILE A 1 93 ? -15.873 -28.065 -25.130 1.00 41.66 93 ILE A C 1
ATOM 794 O O . ILE A 1 93 ? -15.683 -27.001 -25.706 1.00 41.66 93 ILE A O 1
ATOM 798 N N . LYS A 1 94 ? -15.691 -29.281 -25.661 1.00 39.19 94 LYS A N 1
ATOM 799 C CA . LYS A 1 94 ? -15.974 -29.790 -27.021 1.00 39.19 94 LYS A CA 1
ATOM 800 C C . LYS A 1 94 ? -15.511 -29.029 -28.271 1.00 39.19 94 LYS A C 1
ATOM 802 O O . LYS A 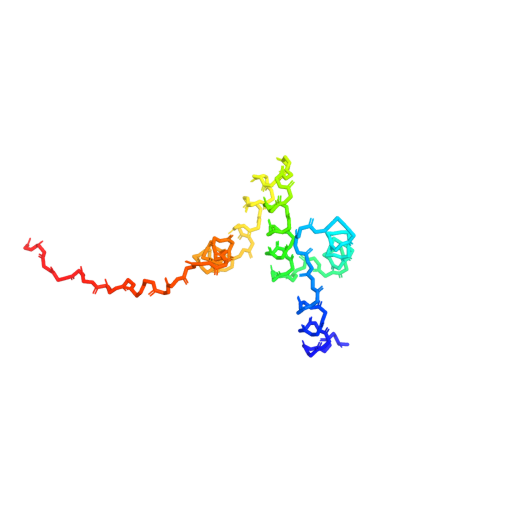1 94 ? -16.077 -27.959 -28.576 1.00 39.19 94 LYS A O 1
#

Sequence (94 aa):
MVNMENFKNLTDKINFNEEDDLIKIEKLLFKYPYYQNLHAFYLKSLKNQKKYNYSHILKKTSILTLDRENLYNWLNKGINSKESNIIEDDNDIK

Radius of gyration: 15.99 Å; chains: 1; bounding box: 37×41×40 Å

pLDDT: mean 77.3, std 18.43, range [39.19, 94.69]

Foldseek 3Di:
DCPPVNVVVLVVPQDLQDPVSLVVLVVVCVVPVLPLVSLLSNLLSCVNNVPPCSVVSLVVSCVSDPDNPVSVCVSPPDDDDDDPPPPPPPDDDD